Protein AF-A0A0L8N2E5-F1 (afdb_monomer_lite)

Structure (mmCIF, N/CA/C/O backbone):
data_AF-A0A0L8N2E5-F1
#
_entry.id   AF-A0A0L8N2E5-F1
#
loop_
_atom_site.group_PDB
_atom_site.id
_atom_site.type_symbol
_atom_site.label_atom_id
_atom_site.label_alt_id
_atom_site.label_comp_id
_atom_site.label_asym_id
_atom_site.label_entity_id
_atom_site.label_seq_id
_atom_site.pdbx_PDB_ins_code
_atom_site.Cartn_x
_atom_site.Cartn_y
_atom_site.Cartn_z
_atom_site.occupancy
_atom_site.B_iso_or_equiv
_atom_site.auth_seq_id
_atom_site.auth_comp_id
_atom_site.auth_asym_id
_atom_site.auth_atom_id
_atom_site.pdbx_PDB_model_num
ATOM 1 N N . MET A 1 1 ? 12.261 28.478 14.991 1.00 33.44 1 MET A N 1
ATOM 2 C CA . MET A 1 1 ? 12.908 27.261 14.464 1.00 33.44 1 MET A CA 1
ATOM 3 C C . MET A 1 1 ? 11.844 26.186 14.399 1.00 33.44 1 MET A C 1
ATOM 5 O O . MET A 1 1 ? 11.398 25.749 15.451 1.00 33.44 1 MET A O 1
ATOM 9 N N . ALA A 1 2 ? 11.358 25.856 13.203 1.00 37.88 2 ALA A N 1
ATOM 10 C CA . ALA A 1 2 ? 10.589 24.627 13.018 1.00 37.88 2 ALA A CA 1
ATOM 11 C C . ALA A 1 2 ? 11.579 23.449 13.080 1.00 37.88 2 ALA A C 1
ATOM 13 O O . ALA A 1 2 ? 12.712 23.632 12.628 1.00 37.88 2 ALA A O 1
ATOM 14 N N . PRO A 1 3 ? 11.221 22.300 13.675 1.00 42.41 3 PRO A N 1
ATOM 15 C CA . PRO A 1 3 ? 12.103 21.143 13.674 1.00 42.41 3 PRO A CA 1
ATOM 16 C C . PRO A 1 3 ? 12.330 20.676 12.234 1.00 42.41 3 PRO A C 1
ATOM 18 O O . PRO A 1 3 ? 11.390 20.659 11.436 1.00 42.41 3 PRO A O 1
ATOM 21 N N . ASP A 1 4 ? 13.573 20.308 11.923 1.00 44.88 4 ASP A N 1
ATOM 22 C CA . ASP A 1 4 ? 13.940 19.552 10.729 1.00 44.88 4 ASP A CA 1
ATOM 23 C C . ASP A 1 4 ? 13.142 18.241 10.716 1.00 44.88 4 ASP A C 1
ATOM 25 O O . ASP A 1 4 ? 13.544 17.226 11.287 1.00 44.88 4 ASP A O 1
ATOM 29 N N . GLY A 1 5 ? 11.957 18.284 10.107 1.00 41.97 5 GLY A N 1
ATOM 30 C CA . GLY A 1 5 ? 11.222 17.089 9.723 1.00 41.97 5 GLY A CA 1
ATOM 31 C C . GLY A 1 5 ? 12.054 16.280 8.725 1.00 41.97 5 GLY A C 1
ATOM 32 O O . GLY A 1 5 ? 12.969 16.830 8.105 1.00 41.97 5 GLY A O 1
ATOM 33 N N . PRO A 1 6 ? 11.771 14.978 8.555 1.00 40.62 6 PRO A N 1
ATOM 34 C CA . PRO A 1 6 ? 12.484 14.160 7.585 1.00 40.62 6 PRO A CA 1
ATOM 35 C C . PRO A 1 6 ? 12.462 14.865 6.226 1.00 40.62 6 PRO A C 1
ATOM 37 O O . PRO A 1 6 ? 11.399 15.085 5.643 1.00 40.62 6 PRO A O 1
ATOM 40 N N . HIS A 1 7 ? 13.641 15.273 5.746 1.00 41.03 7 HIS A N 1
ATOM 41 C CA . HIS A 1 7 ? 13.792 15.826 4.411 1.00 41.03 7 HIS A CA 1
ATOM 42 C C . HIS A 1 7 ? 13.493 14.683 3.447 1.00 41.03 7 HIS A C 1
ATOM 44 O O . HIS A 1 7 ? 14.320 13.815 3.192 1.00 41.03 7 HIS A O 1
ATOM 50 N N . TRP A 1 8 ? 12.265 14.599 2.959 1.00 40.66 8 TRP A N 1
ATOM 51 C CA . TRP A 1 8 ? 11.962 13.593 1.962 1.00 40.66 8 TRP A CA 1
ATOM 52 C C . TRP A 1 8 ? 12.542 14.083 0.636 1.00 40.66 8 TRP A C 1
ATOM 54 O O . TRP A 1 8 ? 12.135 15.155 0.174 1.00 40.66 8 TRP A O 1
ATOM 64 N N . PRO A 1 9 ? 13.462 13.358 -0.025 1.00 39.66 9 PRO A N 1
ATOM 65 C CA . PRO A 1 9 ? 13.853 13.700 -1.381 1.00 39.66 9 PRO A CA 1
ATOM 66 C C . PRO A 1 9 ? 12.695 13.310 -2.320 1.00 39.66 9 PRO A C 1
ATOM 68 O O . PRO A 1 9 ? 12.760 12.325 -3.044 1.00 39.66 9 PRO A O 1
ATOM 71 N N . LEU A 1 10 ? 11.584 14.063 -2.275 1.00 43.25 10 LEU A N 1
ATOM 72 C CA . LEU A 1 10 ? 10.422 13.921 -3.174 1.00 43.25 10 LEU A CA 1
ATOM 73 C C . LEU A 1 10 ? 10.724 14.518 -4.555 1.00 43.25 10 LEU A C 1
ATOM 75 O O . LEU A 1 10 ? 9.931 14.378 -5.486 1.00 43.25 10 LEU A O 1
ATOM 79 N N . ALA A 1 11 ? 11.861 15.201 -4.696 1.00 31.00 11 ALA A N 1
ATOM 80 C CA . ALA A 1 11 ? 12.303 15.814 -5.935 1.00 31.00 11 ALA A CA 1
ATOM 81 C C . ALA A 1 11 ? 12.607 14.732 -6.988 1.00 31.00 11 ALA A C 1
ATOM 83 O O . ALA A 1 11 ? 13.700 14.177 -7.027 1.00 31.00 11 ALA A O 1
ATOM 84 N N . GLY A 1 12 ? 11.619 14.435 -7.840 1.00 37.53 12 GLY A N 1
ATOM 85 C CA . GLY A 1 12 ? 11.752 13.533 -8.990 1.00 37.53 12 GLY A CA 1
ATOM 86 C C . GLY A 1 12 ? 10.796 12.336 -9.015 1.00 37.53 12 GLY A C 1
ATOM 87 O O . GLY A 1 12 ? 10.761 11.626 -10.018 1.00 37.53 12 GLY A O 1
ATOM 88 N N . ALA A 1 13 ? 9.992 12.112 -7.972 1.00 41.31 13 ALA A N 1
ATOM 89 C CA . ALA A 1 13 ? 9.018 11.019 -7.963 1.00 41.31 13 ALA A CA 1
ATOM 90 C C . ALA A 1 13 ? 7.844 11.300 -8.929 1.00 41.31 13 ALA A C 1
ATOM 92 O O . ALA A 1 13 ? 7.226 12.364 -8.875 1.00 41.31 13 ALA A O 1
ATOM 93 N N . ARG A 1 14 ? 7.511 10.341 -9.807 1.00 49.97 14 ARG A N 1
ATOM 94 C CA . ARG A 1 14 ? 6.271 10.327 -10.610 1.00 49.97 14 ARG A CA 1
ATOM 95 C C . ARG A 1 14 ? 5.475 9.041 -10.366 1.00 49.97 14 ARG A C 1
ATOM 97 O O . ARG A 1 14 ? 6.058 8.001 -10.087 1.00 49.97 14 ARG A O 1
ATOM 104 N N . THR A 1 15 ? 4.151 9.203 -10.452 1.00 54.44 15 THR A N 1
ATOM 105 C CA . THR A 1 15 ? 3.038 8.290 -10.114 1.00 54.44 15 THR A CA 1
ATOM 106 C C . THR A 1 15 ? 3.196 7.557 -8.783 1.00 54.44 15 THR A C 1
ATOM 108 O O . THR A 1 15 ? 3.486 6.364 -8.726 1.00 54.44 15 THR A O 1
ATOM 111 N N . GLY A 1 16 ? 2.969 8.300 -7.698 1.00 57.84 16 GLY A N 1
ATOM 112 C CA . GLY A 1 16 ? 2.603 7.711 -6.417 1.00 57.84 16 GLY A CA 1
ATOM 113 C C . GLY A 1 16 ? 1.118 7.917 -6.125 1.00 57.84 16 GLY A C 1
ATOM 114 O O . GLY A 1 16 ? 0.557 8.936 -6.533 1.00 57.84 16 GLY A O 1
ATOM 115 N N . GLN A 1 17 ? 0.484 6.965 -5.442 1.00 64.94 17 GLN A N 1
ATOM 116 C CA . GLN A 1 17 ? -0.865 7.122 -4.896 1.00 64.94 17 GLN A CA 1
ATOM 117 C C . GLN A 1 17 ? -0.768 7.226 -3.373 1.00 64.94 17 GLN A C 1
ATOM 119 O O . GLN A 1 17 ? -0.004 6.497 -2.743 1.00 64.94 17 GLN A O 1
ATOM 124 N N . VAL A 1 18 ? -1.548 8.143 -2.799 1.00 64.69 18 VAL A N 1
ATOM 125 C CA . VAL A 1 18 ? -1.818 8.172 -1.362 1.00 64.69 18 VAL A CA 1
ATOM 126 C C . VAL A 1 18 ? -3.206 7.590 -1.148 1.00 64.69 18 VAL A C 1
ATOM 128 O O . VAL A 1 18 ? -4.183 8.118 -1.684 1.00 64.69 18 VAL A O 1
ATOM 131 N N . LEU A 1 19 ? -3.297 6.503 -0.389 1.00 64.31 19 LEU A N 1
ATOM 132 C CA . LEU A 1 19 ? -4.565 5.924 0.041 1.00 64.31 19 LEU A CA 1
ATOM 133 C C . LEU A 1 19 ? -4.718 6.133 1.548 1.00 64.31 19 LEU A C 1
ATOM 135 O O . LEU A 1 19 ? -3.832 5.776 2.320 1.00 64.31 19 LEU A O 1
ATOM 139 N N . VAL A 1 20 ? -5.847 6.709 1.958 1.00 63.94 20 VAL A N 1
ATOM 140 C CA . VAL A 1 20 ? -6.218 6.825 3.371 1.00 63.94 20 VAL A CA 1
ATOM 141 C C . VAL A 1 20 ? -7.193 5.705 3.689 1.00 63.94 20 VAL A C 1
ATOM 143 O O . VAL A 1 20 ? -8.294 5.659 3.139 1.00 63.94 20 VAL A O 1
ATOM 146 N N . ILE A 1 21 ? -6.787 4.798 4.571 1.00 69.25 21 ILE A N 1
ATOM 147 C CA . ILE A 1 21 ? -7.628 3.697 5.033 1.00 69.25 21 ILE A CA 1
ATOM 148 C C . ILE A 1 21 ? -8.154 4.055 6.418 1.00 69.25 21 ILE A C 1
ATOM 150 O O . ILE A 1 21 ? -7.371 4.340 7.321 1.00 69.25 21 ILE A O 1
ATOM 154 N N . ARG A 1 22 ? -9.478 4.009 6.592 1.00 73.25 22 ARG A N 1
ATOM 155 C CA . ARG A 1 22 ? -10.135 4.090 7.904 1.00 73.25 22 ARG A CA 1
ATOM 156 C C . ARG A 1 22 ? -10.567 2.691 8.329 1.00 73.25 22 ARG A C 1
ATOM 158 O O . ARG A 1 22 ? -11.601 2.210 7.859 1.00 73.25 22 ARG A O 1
ATOM 165 N N . PRO A 1 23 ? -9.762 1.990 9.139 1.00 66.31 23 PRO A N 1
ATOM 166 C CA . PRO A 1 23 ? -10.020 0.594 9.424 1.00 66.31 23 PRO A CA 1
ATOM 167 C C . PRO A 1 23 ? -11.131 0.446 10.470 1.00 66.31 23 PRO A C 1
ATOM 169 O O . PRO A 1 23 ?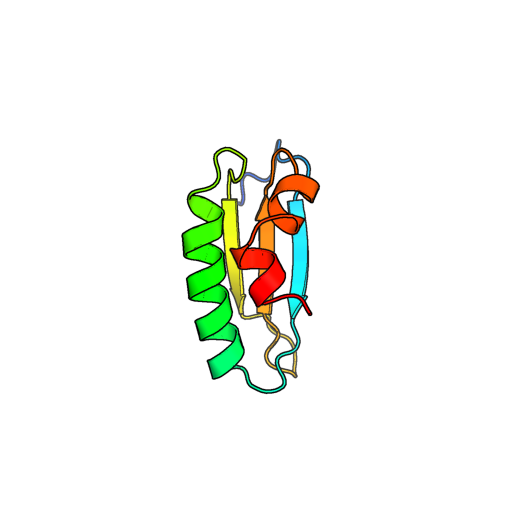 -10.982 0.869 11.611 1.00 66.31 23 PRO A O 1
ATOM 172 N N . GLY A 1 24 ? -12.211 -0.263 10.126 1.00 71.75 24 GLY A N 1
ATOM 173 C CA . GLY A 1 24 ? -13.189 -0.721 11.126 1.00 71.75 24 GLY A CA 1
ATOM 174 C C . GLY A 1 24 ? -12.584 -1.699 12.150 1.00 71.75 24 GLY A C 1
ATOM 175 O O . GLY A 1 24 ? -13.087 -1.827 13.262 1.00 71.75 24 GLY A O 1
ATOM 176 N N . ASN A 1 25 ? -11.479 -2.366 11.787 1.00 78.56 25 ASN A N 1
ATOM 177 C CA . ASN A 1 25 ? -10.651 -3.189 12.669 1.00 78.56 25 ASN A CA 1
ATOM 178 C C . ASN A 1 25 ? -9.161 -2.976 12.339 1.00 78.56 25 ASN A C 1
ATOM 180 O O . ASN A 1 25 ? -8.616 -3.606 11.430 1.00 78.56 25 ASN A O 1
ATOM 184 N N . ARG A 1 26 ? -8.506 -2.070 13.079 1.00 80.94 26 ARG A N 1
ATOM 185 C CA . ARG A 1 26 ? -7.121 -1.636 12.821 1.00 80.94 26 ARG A CA 1
ATOM 186 C C . ARG A 1 26 ? -6.119 -2.783 12.810 1.00 80.94 26 ARG A C 1
ATOM 188 O O . ARG A 1 26 ? -5.348 -2.880 11.870 1.00 80.94 26 ARG A O 1
ATOM 195 N N . SER A 1 27 ? -6.164 -3.680 13.794 1.00 80.75 27 SER A N 1
ATOM 196 C CA . SER A 1 27 ? -5.199 -4.786 13.887 1.00 80.75 27 SER A CA 1
ATOM 197 C C . SER A 1 27 ? -5.284 -5.731 12.686 1.00 80.75 27 SER A C 1
ATOM 199 O O . SER A 1 27 ? -4.255 -6.123 12.142 1.00 80.75 27 SER A O 1
ATOM 201 N N . THR A 1 28 ? -6.499 -6.048 12.226 1.00 80.19 28 THR A N 1
ATOM 202 C CA . THR A 1 28 ? -6.691 -6.878 11.027 1.00 80.19 28 THR A CA 1
ATOM 203 C C . THR A 1 28 ? -6.187 -6.177 9.767 1.00 80.19 28 THR A C 1
ATOM 205 O O . THR A 1 28 ? -5.513 -6.801 8.951 1.00 80.19 28 THR A O 1
ATOM 208 N N . VAL A 1 29 ? -6.465 -4.879 9.617 1.00 80.69 29 VAL A N 1
ATOM 209 C CA . VAL A 1 29 ? -6.005 -4.104 8.455 1.00 80.69 29 VAL A CA 1
ATOM 210 C C . VAL A 1 29 ? -4.486 -3.931 8.459 1.00 80.69 29 VAL A C 1
ATOM 212 O O . VAL A 1 29 ? -3.871 -4.090 7.412 1.00 80.69 29 VAL A O 1
ATOM 215 N N . THR A 1 30 ? -3.857 -3.683 9.610 1.00 84.12 30 THR A N 1
ATOM 216 C CA . THR A 1 30 ? -2.393 -3.604 9.720 1.00 84.12 30 THR A CA 1
ATOM 217 C C . THR A 1 30 ? -1.737 -4.920 9.302 1.00 84.12 30 THR A C 1
ATOM 219 O O . THR A 1 30 ? -0.851 -4.898 8.455 1.00 84.12 30 THR A O 1
ATOM 222 N N . ALA A 1 31 ? -2.219 -6.066 9.797 1.00 86.50 31 ALA A N 1
ATOM 223 C CA . ALA A 1 31 ? -1.693 -7.373 9.392 1.00 86.50 31 ALA A CA 1
ATOM 224 C C . ALA A 1 31 ? -1.876 -7.633 7.883 1.00 86.50 31 ALA A C 1
ATOM 226 O O . ALA A 1 31 ? -0.976 -8.137 7.211 1.00 86.50 31 ALA A O 1
ATOM 227 N N . ALA A 1 32 ? -3.025 -7.246 7.320 1.00 83.38 32 ALA A N 1
ATOM 228 C CA . ALA A 1 32 ? -3.270 -7.357 5.885 1.00 83.38 32 ALA A CA 1
ATOM 229 C C . ALA A 1 32 ? -2.321 -6.462 5.065 1.00 83.38 32 ALA A C 1
ATOM 231 O O . ALA A 1 32 ? -1.801 -6.890 4.034 1.00 83.38 32 ALA A O 1
ATOM 232 N N . LEU A 1 33 ? -2.056 -5.239 5.538 1.00 85.25 33 LEU A N 1
ATOM 233 C CA . LEU A 1 33 ? -1.141 -4.294 4.898 1.00 85.25 33 LEU A CA 1
ATOM 234 C C . LEU A 1 33 ? 0.321 -4.725 4.993 1.00 85.25 33 LEU A C 1
ATOM 236 O O . LEU A 1 33 ? 1.070 -4.466 4.055 1.00 85.25 33 LEU A O 1
ATOM 240 N N . GLU A 1 34 ? 0.740 -5.390 6.069 1.00 86.81 34 GLU A N 1
ATOM 241 C CA . GLU A 1 34 ? 2.086 -5.966 6.173 1.00 86.81 34 GLU A CA 1
ATOM 242 C C . GLU A 1 34 ? 2.320 -7.016 5.082 1.00 86.81 34 GLU A C 1
ATOM 244 O O . GLU A 1 34 ? 3.327 -6.950 4.371 1.00 86.81 34 GLU A O 1
ATOM 249 N N . HIS A 1 35 ? 1.361 -7.927 4.884 1.00 87.12 35 HIS A N 1
ATOM 250 C CA . HIS A 1 35 ? 1.422 -8.920 3.809 1.00 87.12 35 HIS A CA 1
ATOM 251 C C . HIS A 1 35 ? 1.395 -8.270 2.425 1.00 87.12 35 HIS A C 1
ATOM 253 O O . HIS A 1 35 ? 2.255 -8.560 1.594 1.00 87.12 35 HIS A O 1
ATOM 259 N N . LEU A 1 36 ? 0.468 -7.335 2.201 1.00 86.06 36 LEU A N 1
ATOM 260 C CA . LEU A 1 36 ? 0.368 -6.611 0.936 1.00 86.06 36 LEU A CA 1
ATOM 261 C C . LEU A 1 36 ? 1.662 -5.859 0.609 1.00 86.06 36 LEU A C 1
ATOM 263 O O . LEU A 1 36 ? 2.128 -5.914 -0.524 1.00 86.06 36 LEU A O 1
ATOM 267 N N . SER A 1 37 ? 2.269 -5.205 1.602 1.00 87.44 37 SER A N 1
ATOM 268 C CA . SER A 1 37 ? 3.532 -4.478 1.442 1.00 87.44 37 SER A CA 1
ATOM 269 C C . SER A 1 37 ? 4.687 -5.402 1.076 1.00 87.44 37 SER A C 1
ATOM 271 O O . SER A 1 37 ? 5.524 -5.040 0.249 1.00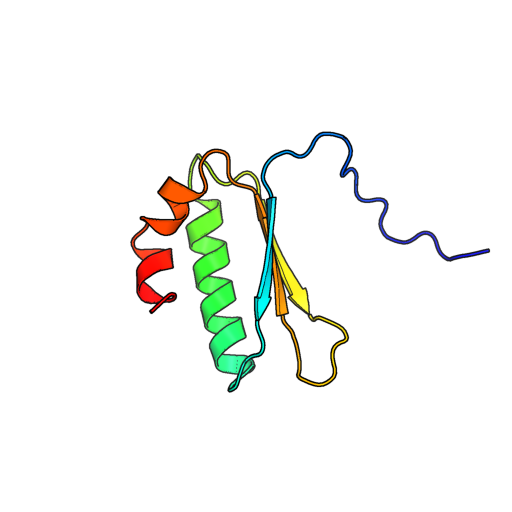 87.44 37 SER A O 1
ATOM 273 N N . ALA A 1 38 ? 4.765 -6.576 1.707 1.00 88.38 38 ALA A N 1
ATOM 274 C CA . ALA A 1 38 ? 5.810 -7.552 1.432 1.00 88.38 38 ALA A CA 1
ATOM 275 C C . ALA A 1 38 ? 5.717 -8.067 -0.011 1.00 88.38 38 ALA A C 1
ATOM 277 O O . ALA A 1 38 ? 6.717 -8.023 -0.727 1.00 88.38 38 ALA A O 1
ATOM 278 N N . ASP A 1 39 ? 4.520 -8.459 -0.450 1.00 88.50 39 ASP A N 1
ATOM 279 C CA . ASP A 1 39 ? 4.288 -8.992 -1.796 1.00 88.50 39 ASP A CA 1
ATOM 280 C C . ASP A 1 39 ? 4.483 -7.913 -2.873 1.00 88.50 39 ASP A C 1
ATOM 282 O O . ASP A 1 39 ? 5.201 -8.132 -3.851 1.00 88.50 39 ASP A O 1
ATOM 286 N N . SER A 1 40 ? 3.937 -6.716 -2.648 1.00 87.12 40 SER A N 1
ATOM 287 C CA . SER A 1 40 ? 4.057 -5.539 -3.521 1.00 87.12 40 SER A CA 1
ATOM 288 C C . SER A 1 40 ? 5.507 -5.199 -3.857 1.00 87.12 40 SER A C 1
ATOM 290 O O . SER A 1 40 ? 5.868 -5.009 -5.015 1.00 87.12 40 SER A O 1
ATOM 292 N N . ARG A 1 41 ? 6.389 -5.194 -2.850 1.00 88.44 41 ARG A N 1
ATOM 293 C CA . ARG A 1 41 ? 7.816 -4.868 -3.026 1.00 88.44 41 ARG A CA 1
ATOM 294 C C . ARG A 1 41 ? 8.584 -5.895 -3.861 1.00 88.44 41 ARG A C 1
ATOM 296 O O . ARG A 1 41 ? 9.691 -5.591 -4.297 1.00 88.44 41 ARG A O 1
ATOM 303 N N . THR A 1 42 ? 8.036 -7.093 -4.078 1.00 88.56 42 THR A N 1
ATOM 304 C CA . THR A 1 42 ? 8.637 -8.083 -4.989 1.00 88.56 42 THR A CA 1
ATOM 305 C C . THR A 1 42 ? 8.312 -7.810 -6.455 1.00 88.56 42 THR A C 1
ATOM 307 O O . THR A 1 42 ? 8.968 -8.361 -7.342 1.00 88.56 42 THR A O 1
ATOM 310 N N . GLU A 1 43 ? 7.329 -6.952 -6.738 1.00 86.25 43 GLU A N 1
ATOM 311 C CA . GLU A 1 43 ? 7.000 -6.584 -8.104 1.00 86.25 43 GLU A CA 1
ATOM 312 C C . GLU A 1 43 ? 8.132 -5.765 -8.730 1.00 86.25 43 GLU A C 1
ATOM 314 O O . GLU A 1 43 ? 8.566 -4.743 -8.197 1.00 86.25 43 GLU A O 1
ATOM 319 N N . VAL A 1 44 ? 8.541 -6.148 -9.943 1.00 84.06 44 VAL A N 1
ATOM 320 C CA . VAL A 1 44 ? 9.525 -5.401 -10.752 1.00 84.06 44 VAL A CA 1
ATOM 321 C C . VAL A 1 44 ? 9.109 -3.932 -10.934 1.00 84.06 44 VAL A C 1
ATOM 323 O O . VAL A 1 44 ? 9.954 -3.051 -11.082 1.00 84.06 44 VAL A O 1
ATOM 326 N N . GLY A 1 45 ? 7.801 -3.663 -10.913 1.00 83.12 45 GLY A N 1
ATOM 327 C CA . GLY A 1 45 ? 7.217 -2.338 -11.066 1.00 83.12 45 GLY A CA 1
ATOM 328 C C . GLY A 1 45 ? 7.061 -1.526 -9.781 1.00 83.12 45 GLY A C 1
ATOM 329 O O . GLY A 1 45 ? 6.538 -0.422 -9.905 1.00 83.12 45 GLY A O 1
ATOM 330 N N . CYS A 1 46 ? 7.481 -2.019 -8.605 1.00 83.69 46 CYS A N 1
ATOM 331 C CA . CYS A 1 46 ? 7.277 -1.379 -7.297 1.00 83.69 46 CYS A CA 1
ATOM 332 C C . CYS A 1 46 ? 8.563 -0.736 -6.730 1.00 83.69 46 CYS A C 1
ATOM 334 O O . CYS A 1 46 ? 9.235 -1.317 -5.874 1.00 83.69 46 CYS A O 1
ATOM 336 N N . PRO A 1 47 ? 8.921 0.498 -7.125 1.00 78.81 4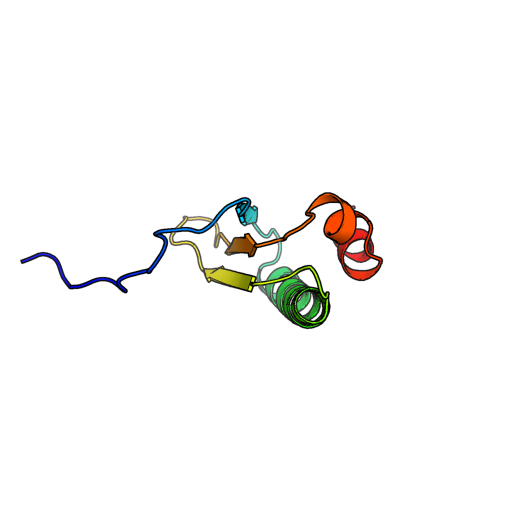7 PRO A N 1
ATOM 337 C CA . PRO A 1 47 ? 10.014 1.247 -6.502 1.00 78.81 47 PRO A CA 1
ATOM 338 C C . PRO A 1 47 ? 9.745 1.662 -5.044 1.00 78.81 47 PRO A C 1
ATOM 340 O O . PRO A 1 47 ? 10.641 2.198 -4.387 1.00 78.81 47 PRO A O 1
ATOM 343 N N . GLY A 1 48 ? 8.531 1.486 -4.514 1.00 78.75 48 GLY A N 1
ATOM 344 C CA . GLY A 1 48 ? 8.287 1.708 -3.093 1.00 78.75 48 GLY A CA 1
ATOM 345 C C . GLY A 1 48 ? 6.853 1.489 -2.650 1.00 78.75 48 GLY A C 1
ATOM 346 O O . GLY A 1 48 ? 5.914 1.805 -3.371 1.00 78.75 48 GLY A O 1
ATOM 347 N N . TYR A 1 49 ? 6.715 0.989 -1.429 1.00 84.06 49 TYR A N 1
ATOM 348 C CA . TYR A 1 49 ? 5.434 0.712 -0.798 1.00 84.06 49 TYR A CA 1
ATOM 349 C C . TYR A 1 49 ? 5.593 0.895 0.707 1.00 84.06 49 TYR A C 1
ATOM 351 O O . TYR A 1 49 ? 6.362 0.161 1.339 1.00 84.06 49 TYR A O 1
ATOM 359 N N . GLU A 1 50 ? 4.943 1.904 1.273 1.00 83.50 50 GLU A N 1
ATOM 360 C CA . GLU A 1 50 ? 5.153 2.344 2.654 1.00 83.50 50 GLU A CA 1
ATOM 361 C C . GLU A 1 50 ? 3.812 2.659 3.314 1.00 83.50 50 GLU A C 1
ATOM 363 O O . GLU A 1 50 ? 2.945 3.266 2.692 1.00 83.50 50 GLU A O 1
ATOM 368 N N . ALA A 1 51 ? 3.641 2.239 4.566 1.00 82.94 51 ALA A N 1
ATOM 369 C CA . ALA A 1 51 ? 2.447 2.502 5.358 1.00 82.94 51 ALA A CA 1
ATOM 370 C C . ALA A 1 51 ? 2.842 3.274 6.618 1.00 82.94 51 ALA A C 1
ATOM 372 O O . ALA A 1 51 ? 3.825 2.929 7.275 1.00 82.94 51 ALA A O 1
ATOM 373 N N . TYR A 1 52 ? 2.064 4.296 6.947 1.00 81.50 52 TYR A N 1
ATOM 374 C CA . TYR A 1 52 ? 2.244 5.129 8.127 1.00 81.50 52 TYR A CA 1
ATOM 375 C C . TYR A 1 52 ? 0.941 5.193 8.908 1.00 81.50 52 TYR A C 1
ATOM 377 O O . TYR A 1 52 ? -0.145 5.175 8.325 1.00 81.50 52 TYR A O 1
ATOM 385 N N . ASP A 1 53 ? 1.049 5.328 10.222 1.00 81.31 53 ASP A N 1
ATOM 386 C CA . ASP A 1 53 ? -0.089 5.737 11.029 1.00 81.31 53 ASP A CA 1
ATOM 387 C C . ASP A 1 53 ? -0.422 7.202 10.711 1.00 81.31 53 ASP A C 1
ATOM 389 O O . ASP A 1 53 ? 0.458 8.062 10.682 1.00 81.31 53 ASP A O 1
ATOM 393 N N . GLY A 1 54 ? -1.691 7.477 10.426 1.00 77.25 54 GLY A N 1
ATOM 394 C CA . GLY A 1 54 ? -2.207 8.832 10.298 1.00 77.25 54 GLY A CA 1
ATOM 395 C C . GLY A 1 54 ? -2.600 9.399 11.660 1.00 77.25 54 GLY A C 1
ATOM 396 O O . GLY A 1 54 ? -3.109 8.682 12.521 1.00 77.25 54 GLY A O 1
ATOM 397 N N . ASP A 1 55 ? -2.445 10.712 11.827 1.00 73.00 55 ASP A N 1
ATOM 398 C CA . ASP A 1 55 ? -2.812 11.439 13.054 1.00 73.00 55 ASP A CA 1
ATOM 399 C C . ASP A 1 55 ? -4.329 11.736 13.163 1.00 73.00 55 ASP A C 1
ATOM 401 O O . ASP A 1 55 ? -4.767 12.557 13.972 1.00 73.00 55 ASP A O 1
ATOM 405 N N . GLY A 1 56 ? -5.152 11.099 12.323 1.00 66.31 56 GLY A N 1
ATOM 406 C CA . GLY A 1 56 ? -6.604 11.265 12.292 1.00 66.31 56 GLY A CA 1
ATOM 407 C C . GLY A 1 56 ? -7.327 10.584 13.462 1.00 66.31 56 GLY A C 1
ATOM 408 O O . GLY A 1 56 ? -6.865 9.586 14.017 1.00 66.31 56 GLY A O 1
ATOM 409 N N . LEU A 1 57 ? -8.517 11.096 13.799 1.00 58.53 57 LEU A N 1
ATOM 410 C CA . LEU A 1 57 ? -9.336 10.648 14.941 1.00 58.53 57 LEU A CA 1
ATOM 411 C C . LEU A 1 57 ? -9.763 9.168 14.877 1.00 58.53 57 LEU A C 1
ATOM 413 O O . LEU A 1 57 ? -10.056 8.579 15.914 1.00 58.53 57 LEU A O 1
ATOM 417 N N . ASP A 1 58 ? -9.744 8.563 13.687 1.00 65.88 58 ASP A N 1
ATOM 418 C CA . ASP A 1 58 ? -10.257 7.210 13.440 1.00 65.88 58 ASP A CA 1
ATOM 419 C C . ASP A 1 58 ? -9.149 6.153 13.265 1.00 65.88 58 ASP A C 1
ATOM 421 O O . ASP A 1 58 ? -9.408 5.048 12.789 1.00 65.88 58 ASP A O 1
ATOM 425 N N . GLY A 1 59 ? -7.898 6.471 13.626 1.00 70.69 59 GLY A N 1
ATOM 426 C CA . GLY A 1 59 ? -6.779 5.542 13.448 1.00 70.69 59 GLY A CA 1
ATOM 427 C C . GLY A 1 59 ? -6.494 5.257 11.975 1.00 70.69 59 GLY A C 1
ATOM 428 O O . GLY A 1 59 ? -6.385 4.098 11.571 1.00 70.69 59 GLY A O 1
ATOM 429 N N . GLU A 1 60 ? -6.425 6.331 11.189 1.00 79.69 60 GLU A N 1
ATOM 430 C CA . GLU A 1 60 ? -6.138 6.284 9.760 1.00 79.69 60 GLU A CA 1
ATOM 431 C C . GLU A 1 60 ? -4.792 5.613 9.485 1.00 79.69 60 GLU A C 1
ATOM 433 O O . GLU A 1 60 ? -3.849 5.720 10.267 1.00 79.69 60 GLU A O 1
ATOM 438 N N . ILE A 1 61 ? -4.702 4.939 8.345 1.00 79.62 61 ILE A N 1
ATOM 439 C CA . ILE A 1 61 ? -3.440 4.444 7.807 1.00 79.62 61 ILE A CA 1
ATOM 440 C C . ILE A 1 61 ? -3.213 5.142 6.474 1.00 79.62 61 ILE A C 1
ATOM 442 O O . ILE A 1 61 ? -4.074 5.105 5.590 1.00 79.62 61 ILE A O 1
ATOM 446 N N . 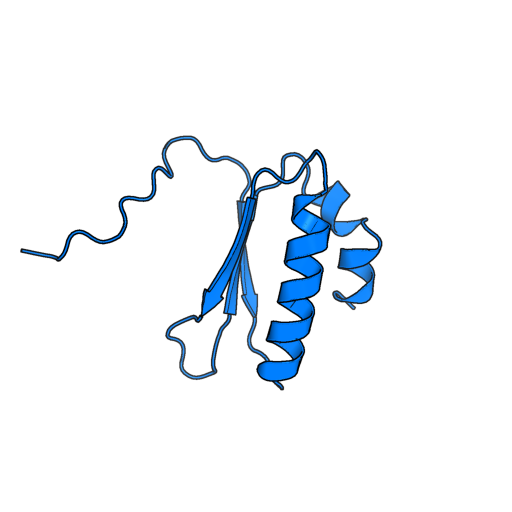ILE A 1 62 ? -2.063 5.795 6.351 1.00 80.44 62 ILE A N 1
ATOM 4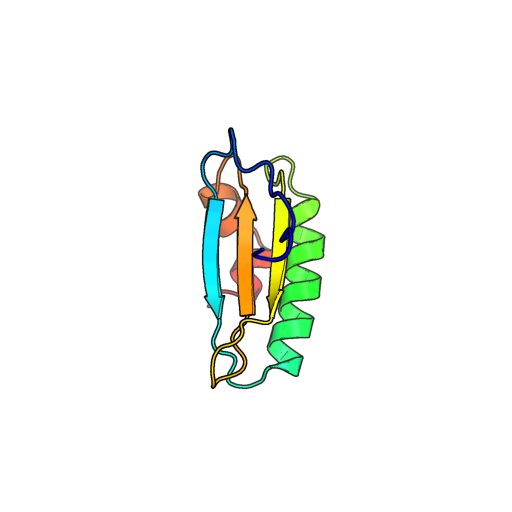47 C CA . ILE A 1 62 ? -1.616 6.458 5.132 1.00 80.44 62 ILE A CA 1
ATOM 448 C C . ILE A 1 62 ? -0.727 5.476 4.390 1.00 80.44 62 ILE A C 1
ATOM 450 O O . ILE A 1 62 ? 0.368 5.150 4.845 1.00 80.44 62 ILE A O 1
ATOM 454 N N . LEU A 1 63 ? -1.191 5.023 3.235 1.00 80.75 63 LEU A N 1
ATOM 455 C CA . LEU A 1 63 ? -0.415 4.182 2.346 1.00 80.75 63 LEU A CA 1
ATOM 456 C C . LEU A 1 63 ? 0.156 5.025 1.204 1.00 80.75 63 LEU A C 1
ATOM 458 O O . LEU A 1 63 ? -0.590 5.713 0.507 1.00 80.75 63 LEU A O 1
ATOM 462 N N . VAL A 1 64 ? 1.471 4.953 1.017 1.00 82.06 64 VAL A N 1
ATOM 463 C CA . VAL A 1 64 ? 2.208 5.597 -0.071 1.00 82.06 64 VAL A CA 1
ATOM 464 C C . VAL A 1 64 ? 2.773 4.518 -0.983 1.00 82.06 64 VAL A C 1
ATOM 466 O O . VAL A 1 64 ? 3.719 3.807 -0.640 1.00 82.06 64 VAL A O 1
ATOM 469 N N . GLU A 1 65 ? 2.201 4.430 -2.176 1.00 80.69 65 GLU A N 1
ATOM 470 C CA . GLU A 1 65 ? 2.570 3.450 -3.195 1.00 80.69 65 GLU A CA 1
ATOM 471 C C . GLU A 1 65 ? 3.285 4.160 -4.336 1.00 80.69 65 GLU A C 1
ATOM 473 O O . GLU A 1 65 ? 2.829 5.211 -4.784 1.00 80.69 65 GLU A O 1
ATOM 478 N N . ARG A 1 66 ? 4.380 3.596 -4.840 1.00 80.50 66 ARG A N 1
ATOM 479 C CA . ARG A 1 66 ? 5.077 4.067 -6.037 1.00 80.50 66 ARG A CA 1
ATOM 480 C C . ARG A 1 66 ? 5.162 2.907 -7.006 1.00 80.50 66 ARG A C 1
ATOM 482 O O . ARG A 1 66 ? 5.812 1.912 -6.700 1.00 80.50 66 ARG A O 1
ATOM 489 N N . TYR A 1 67 ? 4.553 3.075 -8.175 1.00 75.62 67 TYR A N 1
ATOM 490 C CA . TYR A 1 67 ? 4.523 2.053 -9.213 1.00 75.62 67 TYR A CA 1
ATOM 491 C C . TYR A 1 67 ? 4.854 2.633 -10.581 1.00 75.62 67 TYR A C 1
ATOM 493 O O . TYR A 1 67 ? 4.312 3.662 -10.983 1.00 75.62 67 TYR A O 1
ATOM 501 N N . ALA A 1 68 ? 5.692 1.925 -11.338 1.00 76.12 68 ALA A N 1
ATOM 502 C CA . ALA A 1 68 ? 5.919 2.227 -12.750 1.00 76.12 68 ALA A CA 1
ATOM 503 C C . ALA A 1 68 ? 4.655 1.967 -13.598 1.00 76.12 68 ALA A C 1
ATOM 505 O O . ALA A 1 68 ? 4.442 2.643 -14.603 1.00 76.12 68 ALA A O 1
ATOM 506 N N . ALA A 1 69 ? 3.806 1.020 -13.173 1.00 79.38 69 ALA A N 1
ATOM 507 C CA . ALA A 1 69 ? 2.520 0.697 -13.791 1.00 79.38 69 ALA A CA 1
ATOM 508 C C . ALA A 1 69 ? 1.491 0.266 -12.728 1.00 79.38 69 ALA A C 1
ATOM 510 O O . ALA A 1 69 ? 1.377 -0.912 -12.398 1.00 79.38 69 ALA A O 1
ATOM 511 N N . LEU A 1 70 ? 0.726 1.223 -12.198 1.00 77.31 70 LEU A N 1
ATOM 512 C CA . LEU A 1 70 ? -0.241 0.973 -11.121 1.00 77.31 70 LEU A CA 1
ATOM 513 C C . LEU A 1 70 ? -1.356 -0.013 -11.516 1.00 77.31 70 LEU A C 1
ATOM 515 O O . LEU A 1 70 ? -1.824 -0.785 -10.685 1.00 77.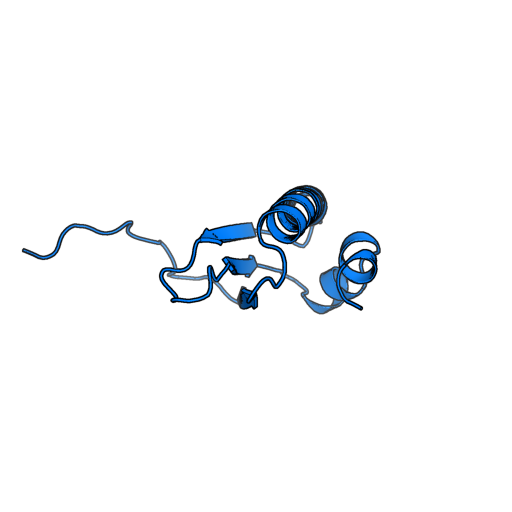31 70 LEU A O 1
ATOM 519 N N . ASP A 1 71 ? -1.760 -0.033 -12.787 1.00 81.94 71 ASP A N 1
ATOM 520 C CA . ASP A 1 71 ? -2.775 -0.978 -13.270 1.00 81.94 71 ASP A CA 1
ATOM 521 C C . ASP A 1 71 ? -2.293 -2.433 -13.217 1.00 81.94 71 ASP A C 1
ATOM 523 O O . ASP A 1 71 ? -3.093 -3.336 -12.976 1.00 81.94 71 ASP A O 1
ATOM 527 N N . ALA A 1 72 ? -0.986 -2.667 -13.392 1.00 83.19 72 ALA A N 1
ATOM 528 C CA . ALA A 1 72 ? -0.402 -3.998 -13.250 1.00 83.19 72 ALA A CA 1
ATOM 529 C C . ALA A 1 72 ? -0.452 -4.465 -11.788 1.00 83.19 72 ALA A C 1
ATOM 531 O O . ALA A 1 72 ? -0.866 -5.595 -11.534 1.00 83.19 72 ALA A O 1
ATOM 532 N N . HIS A 1 73 ? -0.137 -3.573 -10.842 1.00 84.75 73 HIS A N 1
ATOM 533 C CA . HIS A 1 73 ? -0.277 -3.846 -9.412 1.00 84.75 73 HIS A CA 1
ATOM 534 C C . HIS A 1 73 ? -1.732 -4.165 -9.035 1.00 84.75 73 HIS A C 1
ATOM 536 O O . HIS A 1 73 ? -2.017 -5.187 -8.424 1.00 84.75 73 HIS A O 1
ATOM 542 N N . ARG A 1 74 ? -2.701 -3.365 -9.496 1.00 83.94 74 ARG A N 1
ATOM 543 C CA . ARG A 1 74 ? -4.134 -3.614 -9.230 1.00 83.94 74 ARG A CA 1
ATOM 544 C C . ARG A 1 74 ? -4.668 -4.898 -9.869 1.00 83.94 74 ARG A C 1
ATOM 546 O O . ARG A 1 74 ? -5.711 -5.418 -9.466 1.00 83.94 74 ARG A O 1
ATOM 553 N N . ALA A 1 75 ? -3.987 -5.394 -10.898 1.00 85.56 75 ALA A N 1
ATOM 554 C CA . ALA A 1 75 ? -4.296 -6.669 -11.522 1.00 85.56 75 ALA A CA 1
ATOM 555 C C . ALA A 1 75 ? -3.655 -7.867 -10.801 1.00 85.56 75 ALA A C 1
ATOM 557 O O . ALA A 1 75 ? -4.010 -9.000 -11.133 1.00 85.56 75 ALA A O 1
ATOM 558 N N . SER A 1 76 ? -2.755 -7.636 -9.839 1.00 84.38 76 SER A N 1
ATOM 559 C CA . SER A 1 76 ? -2.049 -8.687 -9.115 1.00 84.38 76 SER A CA 1
ATOM 560 C C . SER A 1 76 ? -2.990 -9.491 -8.212 1.00 84.38 76 SER A C 1
ATOM 562 O O . SER A 1 76 ? -3.994 -8.994 -7.688 1.00 84.38 76 SER A O 1
ATOM 564 N N . ASP A 1 77 ? -2.649 -10.765 -8.010 1.00 88.25 77 ASP A N 1
ATOM 565 C CA . ASP A 1 77 ? -3.436 -11.657 -7.158 1.00 88.25 77 ASP A CA 1
ATOM 566 C C . ASP A 1 77 ? -3.445 -11.194 -5.697 1.00 88.25 77 ASP A C 1
ATOM 568 O O . ASP A 1 77 ? -4.468 -11.306 -5.024 1.00 88.25 77 ASP A O 1
ATOM 572 N N . HIS A 1 78 ? -2.325 -10.668 -5.190 1.00 83.94 78 HIS A N 1
ATOM 573 C CA . HIS A 1 78 ? -2.236 -10.216 -3.801 1.00 83.94 78 HIS A CA 1
ATOM 574 C C . HIS A 1 78 ? -3.079 -8.958 -3.557 1.00 83.94 78 HIS A C 1
ATOM 576 O O . HIS A 1 78 ? -3.724 -8.860 -2.515 1.00 83.94 78 HIS A O 1
ATOM 582 N N . PHE A 1 79 ? -3.157 -8.043 -4.531 1.00 84.56 79 PHE A N 1
ATOM 583 C CA . PHE A 1 79 ? -3.990 -6.849 -4.415 1.00 84.56 79 PHE A CA 1
ATOM 584 C C . PHE A 1 79 ? -5.478 -7.219 -4.457 1.00 84.56 79 PHE A C 1
ATOM 586 O O . PHE A 1 79 ? -6.248 -6.832 -3.579 1.00 84.56 79 PHE A O 1
ATOM 593 N N . ARG A 1 80 ? -5.887 -8.050 -5.425 1.00 82.25 80 ARG A N 1
ATOM 594 C CA . ARG A 1 80 ? -7.292 -8.473 -5.602 1.00 82.25 80 ARG A CA 1
ATOM 595 C C . ARG A 1 80 ? -7.849 -9.323 -4.462 1.00 82.25 80 ARG A C 1
ATOM 597 O O . ARG A 1 80 ? -9.056 -9.347 -4.262 1.00 82.25 80 ARG A O 1
ATOM 604 N N . ARG A 1 81 ? -7.000 -10.034 -3.714 1.00 80.50 81 ARG A N 1
ATOM 605 C CA . ARG A 1 81 ? -7.429 -10.771 -2.510 1.00 80.50 81 ARG A CA 1
ATOM 606 C C . ARG A 1 81 ? -7.865 -9.847 -1.373 1.00 80.50 81 ARG A C 1
ATOM 608 O O . ARG A 1 81 ? -8.600 -10.295 -0.499 1.00 80.50 81 ARG A O 1
ATOM 615 N N . LEU A 1 82 ? -7.388 -8.602 -1.368 1.00 75.44 82 LEU A N 1
ATOM 616 C CA . LEU A 1 82 ? -7.616 -7.633 -0.296 1.00 75.44 82 LEU A CA 1
ATOM 617 C C . LEU A 1 82 ? -8.587 -6.518 -0.698 1.00 75.44 82 LEU A C 1
ATOM 619 O O . LEU A 1 82 ? -9.393 -6.093 0.125 1.00 75.44 82 LEU A O 1
ATOM 623 N N . ALA A 1 83 ? -8.521 -6.054 -1.946 1.00 67.19 83 ALA A N 1
ATOM 624 C CA . ALA A 1 83 ? -9.413 -5.042 -2.495 1.00 67.19 83 ALA A CA 1
ATOM 625 C C . ALA A 1 83 ? -10.640 -5.710 -3.139 1.00 67.19 83 ALA A C 1
ATOM 627 O O . ALA A 1 83 ? -10.601 -6.091 -4.311 1.00 67.19 83 ALA A O 1
ATOM 628 N N . VAL A 1 84 ? -11.709 -5.867 -2.353 1.00 54.62 84 VAL A N 1
ATOM 629 C CA . VAL A 1 84 ? -13.042 -6.330 -2.789 1.00 54.62 84 VAL A CA 1
ATOM 630 C C . VAL A 1 84 ? -14.038 -5.184 -2.824 1.00 54.62 84 VAL A C 1
ATOM 632 O O . VAL A 1 84 ? -14.021 -4.368 -1.876 1.00 54.62 84 VAL A O 1
#

Organism: Streptomyces virginiae (NCBI:txid1961)

Foldseek 3Di:
DPDPDPPPPPPPADDKDKDKDQDPDVVVVVVLLVVLQVVQVPDPFWPDWDWDFDPDPRRIIIIITGGPDVVVSCVDPSNVVPPD

Radius of gyration: 14.11 Å; chains: 1; bounding box: 27×39×29 Å

Secondary structure (DSSP, 8-state):
----------TT--SEEEEEE--SSHHHHHHHHHHHHHHHTTSTT-SEEEEEE--STT--EEEEEE-S-HHHHHTSHHHHTT--

Sequence (84 aa):
MAPDGPHWPLAGARTGQVLVIRPGNRSTVTAALEHLSADSRTEVGCPGYEAYDGDGLDGEIILVERYAALDAHRASDHFRRLAV

InterPro domains:
  IPR007138 Antibiotic biosynthesis monooxygenase domain [PF03992] (21-81)
  IPR011008 Dimeric alpha-beta barrel [SSF54909] (19-82)

pLDDT: mean 72.11, std 16.32, range [31.0, 88.56]